Protein AF-A0A239KA03-F1 (afdb_monomer)

Structure (mmCIF, N/CA/C/O backbone):
data_AF-A0A239KA03-F1
#
_entry.id   AF-A0A239KA03-F1
#
loop_
_atom_site.group_PDB
_atom_site.id
_atom_site.type_symbol
_atom_site.label_atom_id
_atom_site.label_alt_id
_atom_site.label_comp_id
_atom_site.label_asym_id
_atom_site.label_entity_id
_atom_site.label_seq_id
_atom_site.pdbx_PDB_ins_code
_atom_site.Cartn_x
_atom_site.Cartn_y
_atom_site.Cartn_z
_atom_site.occupancy
_atom_site.B_iso_or_equiv
_atom_site.auth_seq_id
_atom_site.auth_comp_id
_atom_site.auth_asym_id
_atom_site.auth_atom_id
_atom_site.pdbx_PDB_model_num
ATOM 1 N N . MET A 1 1 ? 2.173 16.591 -27.717 1.00 58.00 1 MET A N 1
ATOM 2 C CA . MET A 1 1 ? 2.762 16.045 -26.475 1.00 58.00 1 MET A CA 1
ATOM 3 C C . MET A 1 1 ? 2.946 14.549 -26.689 1.00 58.00 1 MET A C 1
ATOM 5 O O . MET A 1 1 ? 1.946 13.850 -26.780 1.00 58.00 1 MET A O 1
ATOM 9 N N . ALA A 1 2 ? 4.172 14.067 -26.901 1.00 60.47 2 ALA A N 1
ATOM 10 C CA . ALA A 1 2 ? 4.418 12.635 -27.076 1.00 60.47 2 ALA A CA 1
ATOM 11 C C . ALA A 1 2 ? 4.394 11.955 -25.700 1.00 60.47 2 ALA A C 1
ATOM 13 O O . ALA A 1 2 ? 5.127 12.374 -24.804 1.00 60.47 2 ALA A O 1
ATOM 14 N N . LEU A 1 3 ? 3.543 10.941 -25.521 1.00 62.31 3 LEU A N 1
ATOM 15 C CA . LEU A 1 3 ? 3.547 10.119 -24.314 1.00 62.31 3 LEU A CA 1
ATOM 16 C C . LEU A 1 3 ? 4.856 9.319 -24.326 1.00 62.31 3 LEU A C 1
ATOM 18 O O . LEU A 1 3 ? 4.975 8.328 -25.044 1.00 62.31 3 LEU A O 1
ATOM 22 N N . GLN A 1 4 ? 5.862 9.779 -23.582 1.00 66.69 4 GLN A N 1
ATOM 23 C CA . GLN A 1 4 ? 7.036 8.964 -23.302 1.00 66.69 4 GLN A CA 1
ATOM 24 C C . GLN A 1 4 ? 6.545 7.778 -22.477 1.00 66.69 4 GLN A C 1
ATOM 26 O O . GLN A 1 4 ? 6.251 7.909 -21.289 1.00 66.69 4 GLN A O 1
ATOM 31 N N . SER A 1 5 ? 6.366 6.631 -23.130 1.00 66.81 5 SER A N 1
ATOM 32 C CA . SER A 1 5 ? 6.042 5.388 -22.450 1.00 66.81 5 SER A CA 1
ATOM 33 C C . SER A 1 5 ? 7.213 5.070 -21.530 1.00 66.81 5 SER A C 1
ATOM 35 O O . SER A 1 5 ? 8.268 4.637 -21.992 1.00 66.81 5 SER A O 1
ATOM 37 N N . LEU A 1 6 ? 7.045 5.348 -20.240 1.00 70.00 6 LEU A N 1
ATOM 38 C CA . LEU A 1 6 ? 8.003 4.987 -19.210 1.00 70.00 6 LEU A CA 1
ATOM 39 C C . LEU A 1 6 ? 8.129 3.458 -19.224 1.00 70.00 6 LEU A C 1
ATOM 41 O O . LEU A 1 6 ? 7.290 2.739 -18.683 1.00 70.00 6 LEU A O 1
ATOM 45 N N . GLN A 1 7 ? 9.159 2.956 -19.903 1.00 70.56 7 GLN A N 1
ATOM 46 C CA . GLN A 1 7 ? 9.570 1.563 -19.819 1.00 70.56 7 GLN A CA 1
ATOM 47 C C . GLN A 1 7 ? 10.227 1.388 -18.451 1.00 70.56 7 GLN A C 1
ATOM 49 O O . GLN A 1 7 ? 11.413 1.643 -18.260 1.00 70.56 7 GLN A O 1
ATOM 54 N N . ILE A 1 8 ? 9.411 1.063 -17.453 1.00 76.06 8 ILE A N 1
ATOM 55 C CA . ILE A 1 8 ? 9.877 0.870 -16.084 1.00 76.06 8 ILE A CA 1
ATOM 56 C C . ILE A 1 8 ? 10.414 -0.556 -15.974 1.00 76.06 8 ILE A C 1
ATOM 58 O O . ILE A 1 8 ? 9.682 -1.525 -16.175 1.00 76.06 8 ILE A O 1
ATOM 62 N N . ASN A 1 9 ? 11.692 -0.688 -15.623 1.00 84.00 9 ASN A N 1
ATOM 63 C CA . ASN A 1 9 ? 12.320 -1.987 -15.396 1.00 84.00 9 ASN A CA 1
ATOM 64 C C . ASN A 1 9 ? 11.651 -2.730 -14.229 1.00 84.00 9 ASN A C 1
ATOM 66 O O . ASN A 1 9 ? 11.198 -2.112 -13.262 1.00 84.00 9 ASN A O 1
ATOM 70 N N . ALA A 1 10 ? 11.656 -4.067 -14.278 1.00 77.19 10 ALA A N 1
ATOM 71 C CA . ALA A 1 10 ? 11.038 -4.916 -13.254 1.00 77.19 10 ALA A CA 1
ATOM 72 C C . ALA A 1 10 ? 11.506 -4.570 -11.828 1.00 77.19 10 ALA A C 1
ATOM 74 O O . ALA A 1 10 ? 10.691 -4.499 -10.913 1.00 77.19 10 ALA A O 1
ATOM 75 N N . ILE A 1 11 ? 12.794 -4.258 -11.653 1.00 78.31 11 ILE A N 1
ATOM 76 C CA . ILE A 1 11 ? 13.378 -3.847 -10.366 1.00 78.31 11 ILE A CA 1
ATOM 77 C C . ILE A 1 11 ? 12.738 -2.551 -9.855 1.00 78.31 11 ILE A C 1
ATOM 79 O O . ILE A 1 11 ? 12.355 -2.463 -8.690 1.00 78.31 11 ILE A O 1
ATOM 83 N N . THR A 1 12 ? 12.590 -1.548 -10.720 1.00 79.69 12 THR A N 1
ATOM 84 C CA . THR A 1 12 ? 11.962 -0.269 -10.370 1.00 79.69 12 THR A CA 1
ATOM 85 C C . THR A 1 12 ? 10.486 -0.463 -10.036 1.00 79.69 12 THR A C 1
ATOM 87 O O . THR A 1 12 ? 10.002 0.109 -9.065 1.00 79.69 12 THR A O 1
ATOM 90 N N . ALA A 1 13 ? 9.784 -1.330 -10.772 1.00 77.94 13 ALA A N 1
ATOM 91 C CA . ALA A 1 13 ? 8.396 -1.678 -10.481 1.00 77.94 13 ALA A CA 1
ATOM 92 C C . ALA A 1 13 ? 8.243 -2.425 -9.141 1.00 77.94 13 ALA A C 1
ATOM 94 O O . ALA A 1 13 ? 7.290 -2.176 -8.408 1.00 77.94 13 ALA A O 1
ATOM 95 N N . MET A 1 14 ? 9.178 -3.315 -8.793 1.00 74.56 14 MET A N 1
ATOM 96 C CA . MET A 1 14 ? 9.202 -4.011 -7.500 1.00 74.56 14 MET A CA 1
ATOM 97 C C . MET A 1 14 ? 9.489 -3.053 -6.346 1.00 74.56 14 MET A C 1
ATOM 99 O O . MET A 1 14 ? 8.728 -3.027 -5.388 1.00 74.56 14 MET A O 1
ATOM 103 N N . ARG A 1 15 ? 10.508 -2.194 -6.469 1.00 74.12 15 ARG A N 1
ATOM 104 C CA . ARG A 1 15 ? 10.807 -1.1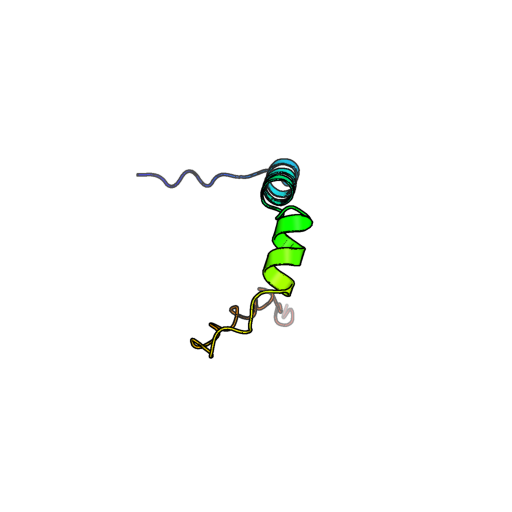80 -5.448 1.00 74.12 15 ARG A CA 1
ATOM 105 C C . ARG A 1 15 ? 9.652 -0.211 -5.255 1.00 74.12 15 ARG A C 1
ATOM 107 O O . ARG A 1 15 ? 9.327 0.098 -4.120 1.00 74.12 15 ARG A O 1
ATOM 114 N N . ALA A 1 16 ? 9.009 0.222 -6.342 1.00 75.12 16 ALA A N 1
ATOM 115 C CA . ALA A 1 1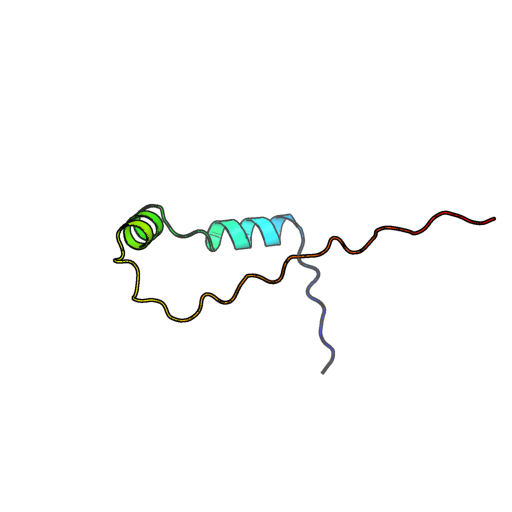6 ? 7.807 1.049 -6.276 1.00 75.12 16 ALA A CA 1
ATOM 116 C C . ALA A 1 16 ? 6.688 0.351 -5.486 1.00 75.12 16 ALA A C 1
ATOM 118 O O . ALA A 1 16 ? 5.995 0.999 -4.708 1.00 75.12 16 ALA A O 1
ATOM 119 N N . ARG A 1 17 ? 6.545 -0.974 -5.632 1.00 71.38 17 ARG A N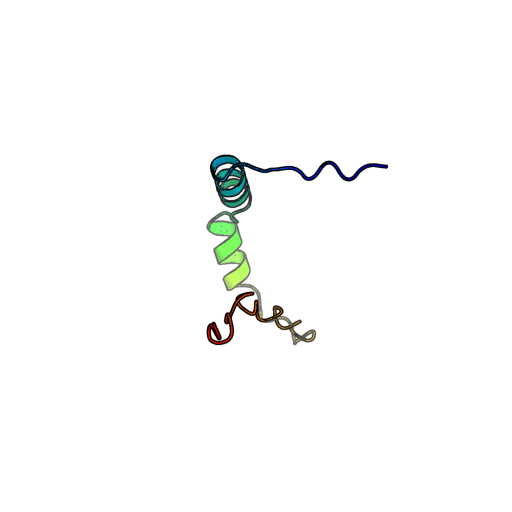 1
ATOM 120 C CA . ARG A 1 17 ? 5.613 -1.761 -4.816 1.00 71.38 17 ARG A CA 1
ATOM 121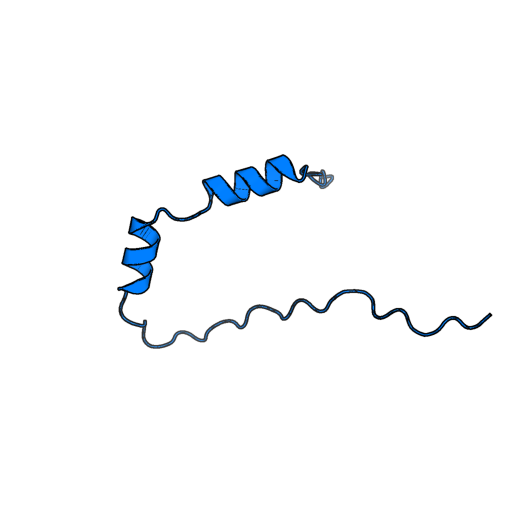 C C . ARG A 1 17 ? 6.039 -1.797 -3.356 1.00 71.38 17 ARG A C 1
ATOM 123 O O . ARG A 1 17 ? 5.191 -1.569 -2.506 1.00 71.38 17 ARG A O 1
ATOM 130 N N . ASP A 1 18 ? 7.312 -2.042 -3.073 1.00 73.38 18 ASP A N 1
ATOM 131 C CA . ASP A 1 18 ? 7.822 -2.153 -1.703 1.00 73.38 18 ASP A CA 1
ATOM 132 C C . ASP A 1 18 ? 7.722 -0.828 -0.934 1.00 73.38 18 ASP A C 1
ATOM 134 O O . ASP A 1 18 ? 7.302 -0.840 0.217 1.00 73.38 18 ASP A O 1
ATOM 138 N N . VAL A 1 19 ? 7.984 0.319 -1.575 1.00 67.00 19 VAL A N 1
ATOM 139 C CA . VAL A 1 19 ? 7.749 1.644 -0.960 1.00 67.00 19 VAL A CA 1
ATOM 140 C C . VAL A 1 19 ? 6.264 1.995 -0.846 1.00 67.00 19 VAL A C 1
ATOM 142 O O . VAL A 1 19 ? 5.896 2.827 -0.025 1.00 67.00 19 VAL A O 1
ATOM 145 N N . SER A 1 20 ? 5.406 1.386 -1.671 1.00 70.69 20 SER A N 1
ATOM 146 C CA . SER A 1 20 ? 3.952 1.596 -1.623 1.00 70.69 20 SER A CA 1
ATOM 147 C C . SER A 1 20 ? 3.225 0.645 -0.676 1.00 70.69 20 SER A C 1
ATOM 149 O O . SER A 1 20 ? 2.017 0.788 -0.486 1.00 70.69 20 SER A O 1
ATOM 151 N N . ARG A 1 21 ? 3.918 -0.361 -0.124 1.00 80.19 21 ARG A N 1
ATOM 152 C CA . ARG A 1 21 ? 3.287 -1.286 0.811 1.00 80.19 21 ARG A CA 1
ATOM 153 C C . ARG A 1 21 ? 2.957 -0.527 2.093 1.00 80.19 21 ARG A C 1
ATOM 155 O O . ARG A 1 21 ? 3.849 0.118 2.645 1.00 80.19 21 ARG A O 1
ATOM 162 N N . PRO A 1 22 ? 1.704 -0.604 2.569 1.00 78.75 22 PRO A N 1
ATOM 163 C CA . PRO A 1 22 ? 1.360 -0.033 3.856 1.00 78.75 22 PRO A CA 1
ATOM 164 C C . PRO A 1 22 ? 2.226 -0.683 4.934 1.00 78.75 22 PRO A C 1
ATOM 166 O O . PRO A 1 22 ? 2.553 -1.873 4.859 1.00 78.75 22 PRO A O 1
ATOM 169 N N . THR A 1 23 ? 2.614 0.103 5.933 1.00 84.31 23 THR A N 1
ATOM 170 C CA . THR A 1 23 ? 3.289 -0.444 7.110 1.00 84.31 23 THR A CA 1
ATOM 171 C C . THR A 1 23 ? 2.364 -1.438 7.813 1.00 84.31 23 THR A C 1
ATOM 173 O O . THR A 1 23 ? 1.142 -1.400 7.650 1.00 84.31 23 THR A O 1
ATOM 176 N N . GLN A 1 24 ? 2.932 -2.334 8.621 1.00 84.88 24 GLN A N 1
ATOM 177 C CA . GLN A 1 24 ? 2.138 -3.310 9.369 1.00 84.88 24 GLN A CA 1
ATOM 178 C C . GLN A 1 24 ? 1.060 -2.629 10.232 1.00 84.88 24 GLN A C 1
ATOM 180 O O . GLN A 1 24 ? -0.093 -3.042 10.218 1.00 84.88 24 GLN A O 1
ATOM 185 N N . GLU A 1 25 ? 1.401 -1.521 10.891 1.00 84.19 25 GLU A N 1
ATOM 186 C CA . GLU A 1 25 ? 0.460 -0.710 11.669 1.00 84.19 25 GLU A CA 1
ATOM 187 C C . GLU A 1 25 ? -0.690 -0.154 10.812 1.00 84.19 25 GLU A C 1
ATOM 189 O O . GLU A 1 25 ? -1.848 -0.178 11.224 1.00 84.19 25 GLU A O 1
ATOM 194 N N . GLN A 1 26 ? -0.398 0.315 9.594 1.00 84.25 26 GLN A N 1
ATOM 195 C CA . GLN A 1 26 ? -1.422 0.801 8.666 1.00 84.25 26 GLN A CA 1
ATOM 196 C C . GLN A 1 2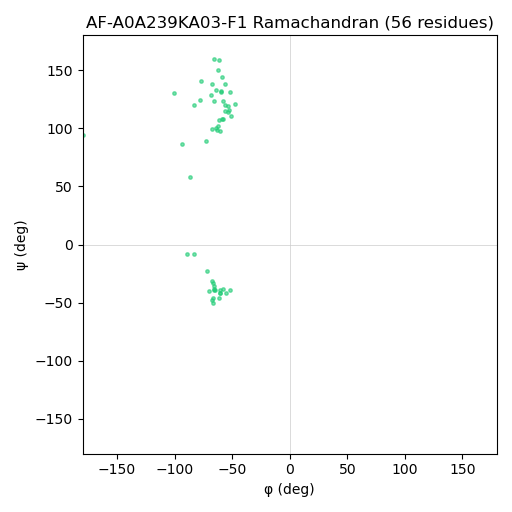6 ? -2.351 -0.322 8.201 1.00 84.25 26 GLN A C 1
ATOM 198 O O . GLN A 1 26 ? -3.549 -0.083 8.032 1.00 84.25 26 GLN A O 1
ATOM 203 N N . GLN A 1 27 ? -1.812 -1.529 8.014 1.00 84.19 27 GLN A N 1
ATOM 204 C CA . GLN A 1 27 ? -2.599 -2.709 7.677 1.00 84.19 27 GLN A CA 1
ATOM 205 C C . GLN A 1 27 ? -3.516 -3.102 8.841 1.00 84.19 27 GLN A C 1
ATOM 207 O O . GLN A 1 27 ? -4.725 -3.195 8.658 1.00 84.19 27 GLN A O 1
ATOM 212 N N . GLU A 1 28 ? -2.978 -3.213 10.055 1.00 86.56 28 GLU A N 1
ATOM 213 C CA . GLU A 1 28 ? -3.754 -3.539 11.257 1.00 86.56 28 GLU A CA 1
ATOM 214 C C . GLU A 1 28 ? -4.836 -2.488 11.550 1.00 86.56 28 GLU A C 1
ATOM 216 O O . GLU A 1 28 ? -5.965 -2.818 11.920 1.00 86.56 28 GLU A O 1
ATOM 221 N N . ALA A 1 29 ? -4.522 -1.206 11.349 1.00 86.12 29 ALA A N 1
ATOM 222 C CA . ALA A 1 29 ? -5.488 -0.125 11.471 1.00 86.12 29 ALA A CA 1
ATOM 223 C C . ALA A 1 29 ? -6.577 -0.198 10.395 1.00 86.12 29 ALA A C 1
ATOM 225 O O . ALA A 1 29 ? -7.706 0.195 10.668 1.00 86.12 29 ALA A O 1
ATOM 226 N N . ALA A 1 30 ? -6.269 -0.665 9.181 1.00 82.06 30 ALA A N 1
ATOM 227 C CA . ALA A 1 30 ? -7.265 -0.896 8.139 1.00 82.06 30 ALA A CA 1
ATOM 228 C C . ALA A 1 30 ? -8.167 -2.094 8.468 1.00 82.06 30 ALA A C 1
ATOM 230 O O . ALA A 1 30 ? -9.378 -1.994 8.285 1.00 82.06 30 ALA A O 1
ATOM 231 N N . ASP A 1 31 ? -7.598 -3.166 9.020 1.00 83.81 31 ASP A N 1
ATOM 232 C CA . ASP A 1 31 ? -8.319 -4.387 9.393 1.00 83.81 31 ASP A CA 1
ATOM 233 C C . ASP A 1 31 ? -9.286 -4.158 10.567 1.00 83.81 31 ASP A C 1
ATOM 235 O O . ASP A 1 31 ? -10.347 -4.774 10.641 1.00 83.81 31 ASP A O 1
ATOM 239 N N . ARG A 1 32 ? -8.948 -3.234 11.475 1.00 83.88 32 ARG A N 1
ATOM 240 C CA . ARG A 1 32 ? -9.803 -2.836 12.608 1.00 83.88 32 ARG A CA 1
ATOM 241 C C . ARG A 1 32 ? -10.862 -1.794 12.250 1.00 83.88 32 ARG A C 1
ATOM 243 O O . ARG A 1 32 ? -11.689 -1.472 13.106 1.00 83.88 32 ARG A O 1
ATOM 250 N N . ARG A 1 33 ? -10.839 -1.214 11.041 1.00 76.75 33 ARG A N 1
ATOM 251 C CA . ARG A 1 33 ? -11.845 -0.212 10.659 1.00 76.75 33 ARG A CA 1
ATOM 252 C C . ARG A 1 33 ? -13.221 -0.876 10.625 1.00 76.75 33 ARG A C 1
ATOM 254 O O . ARG A 1 33 ? -13.357 -1.937 10.016 1.00 76.75 33 ARG A O 1
ATOM 261 N N . PRO A 1 34 ? -14.249 -0.253 11.230 1.00 82.31 34 PRO A N 1
ATOM 262 C CA . PRO A 1 34 ? -15.612 -0.738 11.087 1.00 82.31 34 PRO A CA 1
ATOM 263 C C . PRO A 1 34 ? -15.950 -0.808 9.598 1.00 82.31 34 PRO A C 1
ATOM 265 O O . PRO A 1 34 ? -15.569 0.080 8.825 1.00 82.31 34 PRO A O 1
ATOM 268 N N . LEU A 1 35 ? -16.625 -1.888 9.199 1.00 70.38 35 LEU A N 1
ATOM 269 C CA . LEU A 1 35 ? -17.071 -2.069 7.826 1.00 70.38 35 LEU A CA 1
ATOM 270 C C . LEU A 1 35 ? -17.966 -0.876 7.495 1.00 70.38 35 LEU A C 1
ATOM 272 O O . LEU A 1 35 ? -19.042 -0.733 8.063 1.00 70.38 35 LEU A O 1
ATOM 276 N N . ARG A 1 36 ? -17.473 0.034 6.651 1.00 71.75 36 ARG A N 1
ATOM 277 C CA . ARG A 1 36 ? -18.247 1.201 6.238 1.00 71.75 36 ARG A CA 1
ATOM 278 C C . ARG A 1 36 ? -19.532 0.681 5.604 1.00 71.75 36 ARG A C 1
ATOM 280 O O . ARG A 1 36 ? -19.432 -0.092 4.649 1.00 71.75 36 ARG A O 1
ATOM 287 N N . ASP A 1 37 ? -20.679 1.109 6.131 1.00 69.00 37 ASP A N 1
ATOM 288 C CA . ASP A 1 37 ? -21.987 0.811 5.550 1.00 69.00 37 ASP A CA 1
ATOM 289 C C . ASP A 1 37 ? -21.913 1.092 4.044 1.00 69.00 37 ASP A C 1
ATOM 291 O O . ASP A 1 37 ? -21.468 2.160 3.610 1.00 69.00 37 ASP A O 1
ATOM 295 N N . GLU A 1 38 ? -22.173 0.048 3.264 1.00 60.19 38 GLU A N 1
ATOM 296 C CA . GLU A 1 38 ? -21.630 -0.148 1.926 1.00 60.19 38 GLU A CA 1
ATOM 297 C C . GLU A 1 38 ? -21.869 1.041 0.980 1.00 60.19 38 GLU A C 1
ATOM 299 O O . GLU A 1 38 ? -22.982 1.307 0.536 1.00 60.19 38 GLU A O 1
ATOM 304 N N . ALA A 1 39 ? -20.794 1.717 0.568 1.00 65.88 39 ALA A N 1
ATOM 305 C CA . ALA A 1 39 ? -20.779 2.309 -0.765 1.00 65.88 39 ALA A CA 1
ATOM 306 C C . ALA A 1 39 ? -20.510 1.169 -1.766 1.00 65.88 39 ALA A C 1
ATOM 308 O O . ALA A 1 39 ? -19.679 0.306 -1.457 1.00 65.88 39 ALA A O 1
ATOM 309 N N . PRO A 1 40 ? -21.164 1.142 -2.945 1.00 63.31 40 PRO A N 1
ATOM 310 C CA . PRO A 1 40 ? -21.083 0.019 -3.875 1.00 63.31 40 PRO A CA 1
ATOM 311 C C . PRO A 1 40 ? -19.620 -0.305 -4.181 1.00 63.31 40 PRO A C 1
ATOM 313 O O . PRO A 1 40 ? -18.885 0.523 -4.730 1.00 63.31 40 PRO A O 1
ATOM 316 N N . ARG A 1 41 ? -19.183 -1.506 -3.780 1.00 66.69 41 ARG A N 1
ATOM 317 C CA . ARG A 1 41 ? -17.850 -2.025 -4.088 1.00 66.69 41 ARG A CA 1
ATOM 318 C C . ARG A 1 41 ? -17.727 -2.048 -5.607 1.00 66.69 41 ARG A C 1
ATOM 320 O O . ARG A 1 41 ? -18.369 -2.860 -6.263 1.00 66.69 41 ARG A O 1
ATOM 327 N N . LYS A 1 42 ? -16.925 -1.144 -6.178 1.00 67.88 42 LYS A N 1
ATOM 328 C CA . LYS A 1 42 ? -16.522 -1.262 -7.581 1.00 67.88 42 LYS A CA 1
ATOM 329 C C . LYS A 1 42 ? -15.760 -2.575 -7.691 1.00 67.88 42 LYS A C 1
ATOM 331 O O . LYS A 1 42 ? -14.652 -2.679 -7.164 1.00 67.88 42 LYS A O 1
ATOM 336 N N . GLU A 1 43 ? -16.383 -3.577 -8.301 1.00 64.25 43 GLU A N 1
ATOM 337 C CA . GLU A 1 43 ? -15.704 -4.823 -8.623 1.00 64.25 43 GLU A CA 1
ATOM 338 C C . GLU A 1 43 ? -14.411 -4.484 -9.376 1.00 64.25 43 GLU A C 1
ATOM 340 O O . GLU A 1 43 ? -14.432 -3.656 -10.296 1.00 64.25 43 GLU A O 1
ATOM 345 N N . PRO A 1 44 ? -13.263 -5.063 -8.985 1.00 69.81 44 PRO A N 1
ATOM 346 C CA . PRO A 1 44 ? -12.069 -4.933 -9.795 1.00 69.81 44 PRO A CA 1
ATOM 347 C C . PRO A 1 44 ? -12.389 -5.542 -11.167 1.00 69.81 44 PRO A C 1
ATOM 349 O O . PRO A 1 44 ? -12.931 -6.651 -11.211 1.00 69.81 44 PRO A O 1
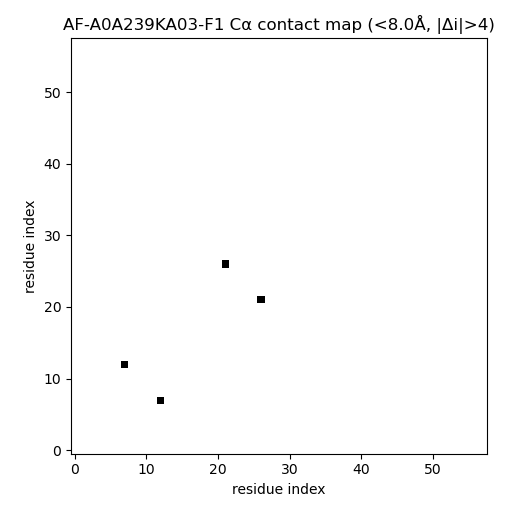ATOM 352 N N . PRO A 1 45 ? -12.079 -4.865 -12.290 1.00 68.44 45 PRO A N 1
ATOM 353 C CA . PRO A 1 45 ? -12.272 -5.472 -13.596 1.00 68.44 45 PRO A CA 1
ATOM 354 C C . PRO A 1 45 ? -11.482 -6.779 -13.605 1.00 68.44 45 PRO A C 1
ATOM 356 O O . PRO A 1 45 ? -10.267 -6.776 -13.379 1.00 68.44 45 PRO A O 1
ATOM 359 N N . ARG A 1 46 ? -12.179 -7.906 -13.805 1.00 69.88 46 ARG A N 1
ATOM 360 C CA . ARG A 1 46 ? -11.533 -9.195 -14.054 1.00 69.88 46 ARG A CA 1
ATOM 361 C C . ARG A 1 46 ? -10.543 -8.960 -15.189 1.00 69.88 46 ARG A C 1
ATOM 363 O O . ARG A 1 46 ? -10.944 -8.673 -16.311 1.00 69.88 46 ARG A O 1
ATOM 370 N N . ARG A 1 47 ? -9.245 -9.024 -14.887 1.00 64.25 47 ARG A N 1
ATOM 371 C CA . ARG A 1 47 ? -8.202 -9.077 -15.910 1.00 64.25 47 ARG A CA 1
ATOM 372 C C . ARG A 1 47 ? -8.418 -10.375 -16.675 1.00 64.25 47 ARG A C 1
ATOM 374 O O . ARG A 1 47 ? -8.021 -11.438 -16.205 1.00 64.25 47 ARG A O 1
ATOM 381 N N . GLU A 1 48 ? -9.077 -10.291 -17.821 1.00 66.69 48 GLU A N 1
ATOM 382 C CA . GLU A 1 48 ? -9.016 -11.357 -18.809 1.00 66.69 48 GLU A CA 1
ATOM 383 C C . GLU A 1 48 ? -7.547 -11.529 -19.233 1.00 66.69 48 GLU A C 1
ATOM 385 O O . GLU A 1 48 ? -6.866 -10.530 -19.494 1.00 66.69 48 GLU A O 1
ATOM 390 N N . PRO A 1 49 ? -7.003 -12.758 -19.260 1.00 62.09 49 PRO A N 1
ATOM 391 C CA . PRO A 1 49 ? -5.701 -12.989 -19.866 1.00 62.09 49 PRO A CA 1
ATOM 392 C C . PRO A 1 49 ? -5.822 -12.723 -21.377 1.00 62.09 49 PRO A C 1
ATOM 394 O O . PRO A 1 49 ? -6.660 -13.346 -22.035 1.00 62.09 49 PRO A O 1
ATOM 397 N N . PRO A 1 50 ? -5.013 -11.822 -21.963 1.00 61.59 50 PRO A N 1
ATOM 398 C CA . PRO A 1 50 ? -5.207 -11.390 -23.338 1.00 61.59 50 PRO A CA 1
ATOM 399 C C . PRO A 1 50 ? -4.494 -12.328 -24.313 1.00 61.59 50 PRO A C 1
ATOM 401 O O . PRO A 1 50 ? -3.617 -11.867 -25.020 1.00 61.59 50 PRO A O 1
ATOM 404 N N . TYR A 1 51 ? -4.804 -13.627 -24.326 1.00 59.19 51 TYR A N 1
ATOM 405 C CA . TYR A 1 51 ? -4.577 -14.507 -25.487 1.00 59.19 51 TYR A CA 1
ATOM 406 C C . TYR A 1 51 ? -5.055 -15.934 -25.175 1.00 59.19 51 TYR A C 1
ATOM 408 O O . TYR A 1 51 ? -4.330 -16.776 -24.656 1.00 59.19 51 TYR A O 1
ATOM 416 N N . ARG A 1 52 ? -6.290 -16.259 -25.550 1.00 61.12 52 ARG A N 1
ATOM 417 C CA . ARG A 1 52 ? -6.585 -17.627 -25.980 1.00 61.12 52 ARG A CA 1
ATOM 418 C C . ARG A 1 52 ? -6.431 -17.600 -27.494 1.00 61.12 52 ARG A C 1
ATOM 420 O O . ARG A 1 52 ? -7.383 -17.288 -28.200 1.00 61.12 52 ARG A O 1
ATOM 427 N N . GLU A 1 53 ? -5.201 -17.794 -27.970 1.00 59.66 53 GLU A N 1
ATOM 428 C CA . GLU A 1 53 ? -4.943 -17.998 -29.397 1.00 59.66 53 GLU A CA 1
ATOM 429 C C . GLU A 1 53 ? -5.837 -19.146 -29.888 1.00 59.66 53 GLU A C 1
ATOM 431 O O . GLU A 1 53 ? -5.804 -20.263 -29.366 1.00 59.66 53 GLU A O 1
ATOM 436 N N . ALA A 1 54 ? -6.704 -18.824 -30.845 1.00 63.28 54 ALA A N 1
ATOM 437 C CA . ALA A 1 54 ? -7.551 -19.763 -31.564 1.00 63.28 54 ALA A CA 1
ATOM 438 C C . ALA A 1 54 ? -6.680 -20.709 -32.431 1.00 63.28 54 ALA A C 1
ATOM 440 O O . ALA A 1 54 ? -5.519 -20.395 -32.705 1.00 63.28 54 ALA A O 1
ATOM 441 N N . PRO A 1 55 ? -7.189 -21.886 -32.846 1.00 62.62 55 PRO A N 1
ATOM 442 C CA . PRO A 1 55 ? -6.350 -22.979 -33.326 1.00 62.62 55 PRO A CA 1
ATOM 443 C C . PRO A 1 55 ? -5.678 -22.634 -34.658 1.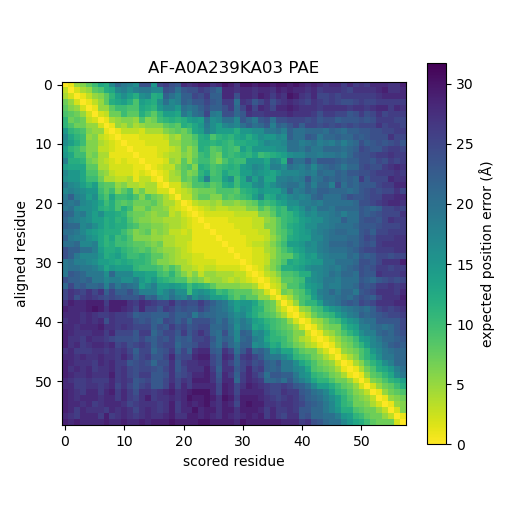00 62.62 55 PRO A C 1
ATOM 445 O O . PRO A 1 55 ? -6.312 -22.095 -35.567 1.00 62.62 55 PRO A O 1
ATOM 448 N N . ARG A 1 56 ? -4.394 -22.994 -34.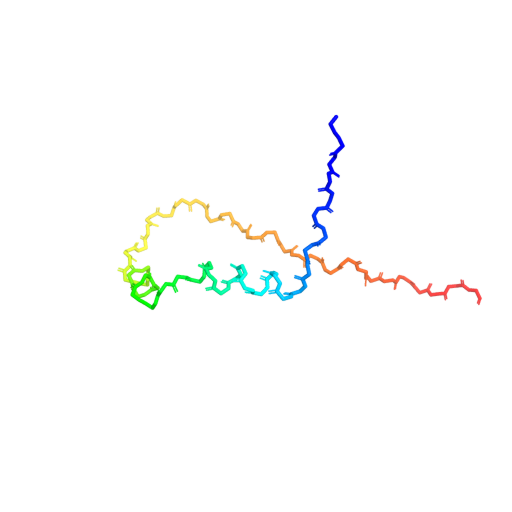778 1.00 62.69 56 ARG A N 1
ATOM 449 C CA . ARG A 1 56 ? -3.632 -22.889 -36.026 1.00 62.69 56 ARG A CA 1
ATOM 450 C C . ARG A 1 56 ? -4.355 -23.668 -37.128 1.00 62.69 56 AR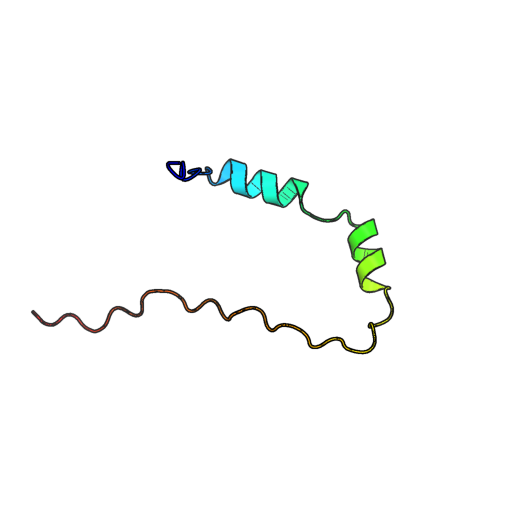G A C 1
ATOM 452 O O . ARG A 1 56 ? -4.468 -24.889 -37.051 1.00 62.69 56 ARG A O 1
ATOM 459 N N . ARG A 1 57 ? -4.837 -22.956 -38.148 1.00 57.25 57 ARG A N 1
ATOM 460 C CA . ARG A 1 57 ? -5.100 -23.515 -39.477 1.00 57.25 57 ARG A CA 1
ATOM 461 C C . ARG A 1 57 ? -3.938 -23.133 -40.385 1.00 57.25 57 ARG A C 1
ATOM 463 O O . ARG A 1 57 ? -3.574 -21.959 -40.433 1.00 57.25 57 ARG A O 1
ATOM 470 N N . GLY A 1 58 ? -3.408 -24.126 -41.084 1.00 47.69 58 GLY A N 1
ATOM 471 C CA . GLY A 1 58 ? -2.307 -24.033 -42.037 1.00 47.69 58 GLY A CA 1
ATOM 472 C C . GLY A 1 58 ? -1.670 -25.396 -42.166 1.00 47.69 58 GLY A C 1
ATOM 473 O O . GLY A 1 58 ? -0.654 -25.601 -41.472 1.00 47.69 58 GLY A O 1
#

pLDDT: mean 71.24, std 9.1, range [47.69, 86.56]

Radius of gyration: 19.77 Å; Cα contacts (8 Å, |Δi|>4): 2; chains: 1; bounding box: 35×40×55 Å

Foldseek 3Di:
DDPPPPPQDPVNVVVVVVVVDDDPVRVVVVVPDDDPPDDDPPPDPPPDPPDPDDDDDD

Organism: NCBI:txid106412

Sequence (58 aa):
MALQSLQINAITAMRARDVSRPTQEQQEAADRRPLRDEAPRKEPPRREPPYREAPRRG

Solvent-accessible surface area (backbone atoms only — not comparable to full-atom values): 4165 Å² total; per-residue (Å²): 135,83,82,77,76,79,84,71,51,70,67,56,53,48,50,54,47,63,75,64,51,73,51,73,67,56,47,54,55,57,71,68,48,74,82,68,82,79,69,84,77,77,74,75,78,78,80,72,77,94,71,82,79,73,80,89,81,132

Mean predicted aligned error: 16.75 Å

Secondary structure (DSSP, 8-state):
---------HHHHHHHHHHHSPPHHHHHHHHTS---S-----PPP----S--PPP---